Protein AF-A0A964L9N5-F1 (afdb_monomer_lite)

Secondary structure (DSSP, 8-state):
-HHHHHHHHHHHHHHHHHHHHHHHHH-S--HHHHHHHHHHHHHHHHHHHHHHHHHHHHHHHHHHHHHHHHHHHHHHHHHHHHTTPPB------TT-TTHHHHHHHHHHHHHHHHTT---BPPP-HHHHTTSS-----

Radius of gyration: 26.43 Å; chains: 1; bounding box: 49×25×74 Å

Structure (mmCIF, N/CA/C/O backbone):
data_AF-A0A964L9N5-F1
#
_entry.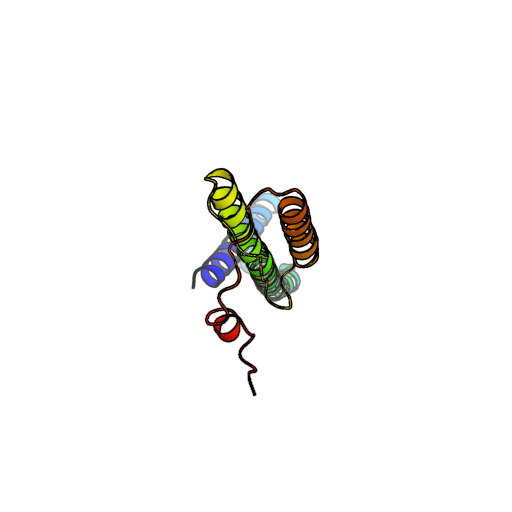id   AF-A0A964L9N5-F1
#
loop_
_atom_site.group_PDB
_atom_site.id
_atom_site.type_symbol
_atom_site.label_atom_id
_atom_site.label_alt_id
_atom_site.label_comp_id
_atom_site.label_asym_id
_atom_site.label_entity_id
_atom_site.label_seq_id
_atom_site.pdbx_PDB_ins_code
_atom_site.Cartn_x
_atom_site.Cartn_y
_atom_site.Cartn_z
_atom_site.occupancy
_atom_site.B_iso_or_equiv
_atom_site.auth_seq_id
_atom_site.auth_comp_id
_atom_site.auth_asym_id
_atom_site.auth_atom_id
_atom_site.pdbx_PDB_model_num
ATOM 1 N N . MET A 1 1 ? 9.672 -11.424 -1.062 1.00 58.41 1 MET A N 1
ATOM 2 C CA . MET A 1 1 ? 10.262 -11.708 -2.392 1.00 58.41 1 MET A CA 1
ATOM 3 C C . MET A 1 1 ? 9.345 -11.332 -3.560 1.00 58.41 1 MET A C 1
ATOM 5 O O . MET A 1 1 ? 9.874 -10.969 -4.597 1.00 58.41 1 MET A O 1
ATOM 9 N N . CYS A 1 2 ? 8.011 -11.305 -3.421 1.00 78.69 2 CYS A N 1
ATOM 10 C CA . CYS A 1 2 ? 7.126 -10.997 -4.559 1.00 78.69 2 CYS A CA 1
ATOM 11 C C . CYS A 1 2 ? 7.210 -9.547 -5.081 1.00 78.69 2 CYS A C 1
ATOM 13 O O . CYS A 1 2 ? 7.155 -9.339 -6.285 1.00 78.69 2 CYS A O 1
ATOM 15 N N . ILE A 1 3 ? 7.387 -8.545 -4.209 1.00 83.06 3 ILE A N 1
ATOM 16 C CA . ILE A 1 3 ? 7.325 -7.118 -4.599 1.00 83.06 3 ILE A CA 1
ATOM 17 C C . ILE A 1 3 ? 8.448 -6.739 -5.570 1.00 83.06 3 ILE A C 1
ATOM 19 O O . ILE A 1 3 ? 8.182 -6.125 -6.594 1.00 83.06 3 ILE A O 1
ATOM 23 N N . ALA A 1 4 ? 9.688 -7.154 -5.295 1.00 84.69 4 ALA A N 1
ATOM 24 C CA . ALA A 1 4 ? 10.813 -6.898 -6.196 1.00 84.69 4 ALA A CA 1
ATOM 25 C C . ALA A 1 4 ? 10.610 -7.559 -7.572 1.00 84.69 4 ALA A C 1
ATOM 27 O O . ALA A 1 4 ? 10.922 -6.951 -8.590 1.00 84.69 4 ALA A O 1
ATOM 28 N N . GLY A 1 5 ? 10.022 -8.762 -7.605 1.00 90.06 5 GLY A N 1
ATOM 29 C CA . GLY A 1 5 ? 9.645 -9.432 -8.851 1.00 90.06 5 GLY A CA 1
ATOM 30 C C . GLY A 1 5 ? 8.588 -8.654 -9.641 1.00 90.06 5 GLY A C 1
ATOM 31 O O . GLY A 1 5 ? 8.756 -8.454 -10.840 1.00 90.06 5 GLY A O 1
ATOM 32 N N . TYR A 1 6 ? 7.547 -8.146 -8.973 1.00 89.12 6 TYR A N 1
ATOM 33 C CA . TYR A 1 6 ? 6.534 -7.297 -9.611 1.00 89.12 6 TYR A CA 1
ATOM 34 C C . TYR A 1 6 ? 7.111 -5.975 -10.125 1.00 89.12 6 TYR A C 1
ATOM 36 O O . TYR A 1 6 ? 6.747 -5.544 -11.215 1.00 89.12 6 TYR A O 1
ATOM 44 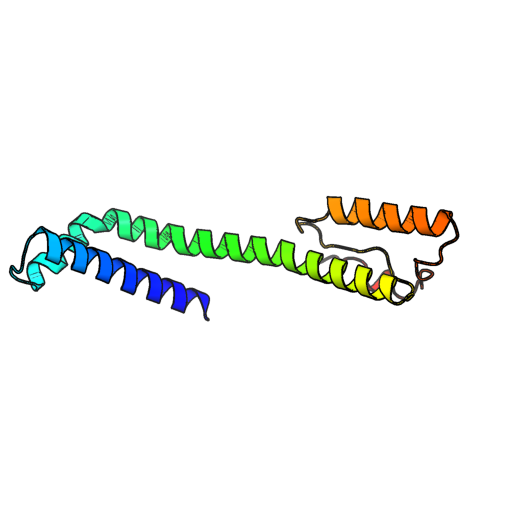N N . LEU A 1 7 ? 8.037 -5.358 -9.385 1.00 90.69 7 LEU A N 1
ATOM 45 C CA . LEU A 1 7 ? 8.729 -4.145 -9.824 1.00 90.69 7 LEU A CA 1
ATOM 46 C C . LEU A 1 7 ? 9.585 -4.417 -11.065 1.00 90.69 7 LEU A C 1
ATOM 48 O O . LEU A 1 7 ? 9.475 -3.692 -12.048 1.00 90.69 7 LEU A O 1
ATOM 52 N N . ALA A 1 8 ? 10.383 -5.487 -11.060 1.00 90.50 8 ALA A N 1
ATOM 53 C CA . ALA A 1 8 ? 11.184 -5.875 -12.218 1.00 90.50 8 ALA A CA 1
ATOM 54 C C . ALA A 1 8 ? 10.305 -6.159 -13.447 1.00 90.50 8 ALA A C 1
ATOM 56 O O . ALA A 1 8 ? 10.581 -5.646 -14.529 1.00 90.50 8 ALA A O 1
ATOM 57 N N . LEU A 1 9 ? 9.209 -6.908 -13.271 1.00 92.81 9 LEU A N 1
ATOM 58 C CA . LEU A 1 9 ? 8.243 -7.172 -14.338 1.00 92.81 9 LEU A CA 1
ATOM 59 C C . LEU A 1 9 ? 7.624 -5.874 -14.873 1.00 92.81 9 LEU A C 1
ATOM 61 O O . LEU A 1 9 ? 7.539 -5.702 -16.086 1.00 92.81 9 LEU A O 1
ATOM 65 N N . PHE A 1 10 ? 7.240 -4.947 -13.990 1.00 92.06 10 PHE A N 1
ATOM 66 C CA . PHE A 1 10 ? 6.723 -3.634 -14.374 1.00 92.06 10 PHE A CA 1
ATOM 67 C C . PHE A 1 10 ? 7.723 -2.866 -15.245 1.00 92.06 10 PHE A C 1
ATOM 69 O O . PHE A 1 10 ? 7.342 -2.394 -16.312 1.00 92.06 10 PHE A O 1
ATOM 76 N N . PHE A 1 11 ? 9.000 -2.792 -14.851 1.00 91.50 11 PHE A N 1
ATOM 77 C CA . PHE A 1 11 ? 10.026 -2.110 -15.650 1.00 91.50 11 PHE A CA 1
ATOM 78 C C . PHE A 1 11 ? 10.254 -2.776 -17.005 1.00 91.50 11 PHE A C 1
ATOM 80 O O . PHE A 1 11 ? 10.361 -2.075 -18.009 1.00 91.50 11 PHE A O 1
ATOM 87 N N . VAL A 1 12 ? 10.284 -4.111 -17.056 1.00 91.81 12 VAL A N 1
ATOM 88 C CA . VAL A 1 12 ? 10.427 -4.856 -18.315 1.00 91.81 12 VAL A CA 1
ATOM 89 C C . VAL A 1 12 ? 9.253 -4.565 -19.247 1.00 91.81 12 VAL A C 1
ATOM 91 O O . VAL A 1 12 ? 9.468 -4.227 -20.410 1.00 91.81 12 VAL A O 1
ATOM 94 N N . VAL A 1 13 ? 8.016 -4.650 -18.753 1.00 93.69 13 VAL A N 1
ATOM 95 C CA . VAL A 1 13 ? 6.812 -4.378 -19.554 1.00 93.69 13 VAL A CA 1
ATOM 96 C C . VAL A 1 13 ? 6.773 -2.919 -20.003 1.00 93.69 13 VAL A C 1
ATOM 98 O O . VAL A 1 13 ? 6.543 -2.655 -21.179 1.00 93.69 13 VAL A O 1
ATOM 101 N N . PHE A 1 14 ? 7.047 -1.978 -19.099 1.00 92.19 14 PHE A N 1
ATOM 102 C CA . PHE A 1 14 ? 7.077 -0.549 -19.402 1.00 92.19 14 PHE A CA 1
ATOM 103 C C . PHE A 1 14 ? 8.102 -0.226 -20.494 1.00 92.19 14 PHE A C 1
ATOM 105 O O . PHE A 1 14 ? 7.786 0.466 -21.458 1.00 92.19 14 PHE A O 1
ATOM 112 N N . PHE A 1 15 ? 9.307 -0.789 -20.388 1.00 90.12 15 PHE A N 1
ATOM 113 C CA . PHE A 1 15 ? 10.355 -0.606 -21.383 1.00 90.12 15 PHE A CA 1
ATOM 114 C C . PHE A 1 15 ? 9.967 -1.194 -22.748 1.00 90.12 15 PHE A C 1
ATOM 116 O O . PHE A 1 15 ? 10.130 -0.534 -23.772 1.00 90.12 15 PHE A O 1
ATOM 123 N N . ASN A 1 16 ? 9.400 -2.406 -22.773 1.00 90.38 16 ASN A N 1
ATOM 124 C CA . ASN A 1 16 ? 8.903 -3.018 -24.010 1.00 90.38 16 ASN A CA 1
ATOM 125 C C . ASN A 1 16 ? 7.787 -2.189 -24.652 1.00 90.38 16 ASN A C 1
ATOM 127 O O . ASN A 1 16 ? 7.743 -2.074 -25.871 1.00 90.38 16 ASN A O 1
ATOM 131 N N . LEU A 1 17 ? 6.912 -1.587 -23.846 1.00 92.38 17 LEU A N 1
ATOM 132 C CA . LEU A 1 17 ? 5.831 -0.738 -24.333 1.00 92.38 17 LEU A CA 1
ATOM 133 C C . LEU A 1 17 ? 6.363 0.570 -24.933 1.00 92.38 17 LEU A C 1
ATOM 135 O O . LEU A 1 17 ? 5.903 0.961 -26.001 1.00 92.38 17 LEU A O 1
ATOM 139 N N . LEU A 1 18 ? 7.369 1.200 -24.313 1.00 89.38 18 LEU A N 1
ATOM 140 C CA . LEU A 1 18 ? 8.063 2.357 -24.896 1.00 89.38 18 LEU A CA 1
ATOM 141 C C . LEU A 1 18 ? 8.746 2.001 -26.220 1.00 89.38 18 LEU A C 1
ATOM 143 O O . LEU A 1 18 ? 8.638 2.745 -27.192 1.00 89.38 18 LEU A O 1
ATOM 147 N N . PHE A 1 19 ? 9.418 0.851 -26.271 1.00 86.44 19 PHE A N 1
ATOM 148 C CA . PHE A 1 19 ? 10.092 0.393 -27.481 1.00 86.44 19 PHE A CA 1
ATOM 149 C C . PHE A 1 19 ? 9.096 0.062 -28.602 1.00 86.44 19 PHE A C 1
ATOM 151 O O . PHE A 1 19 ? 9.277 0.503 -29.734 1.00 86.44 19 PHE A O 1
ATOM 158 N N . ALA A 1 20 ? 8.008 -0.646 -28.289 1.00 87.94 20 ALA A N 1
ATOM 159 C CA . ALA A 1 20 ? 6.934 -0.939 -29.235 1.00 87.94 20 ALA A CA 1
ATOM 160 C C . ALA A 1 20 ? 6.248 0.340 -29.736 1.00 87.94 20 ALA A C 1
ATOM 162 O O . ALA A 1 20 ? 5.957 0.452 -30.926 1.00 87.94 20 ALA A O 1
ATOM 163 N N . TRP A 1 21 ? 6.039 1.320 -28.851 1.00 88.44 21 TRP A N 1
ATOM 164 C CA . TRP A 1 21 ? 5.507 2.630 -29.216 1.00 88.44 21 TRP A CA 1
ATOM 165 C C . TRP A 1 21 ? 6.436 3.359 -30.190 1.00 88.44 21 TRP A C 1
ATOM 167 O O . TRP A 1 21 ? 5.982 3.790 -31.247 1.00 88.44 21 TRP A O 1
ATOM 177 N N . LYS A 1 22 ? 7.740 3.427 -29.888 1.00 85.50 22 LYS A N 1
ATOM 178 C CA . LYS A 1 22 ? 8.734 4.059 -30.768 1.00 85.50 22 LYS A CA 1
ATOM 179 C C . LYS A 1 22 ? 8.812 3.369 -32.135 1.00 85.50 22 LYS A C 1
ATOM 181 O O . LYS A 1 22 ? 8.794 4.040 -33.165 1.00 85.50 22 LYS A O 1
ATOM 186 N N . MET A 1 23 ? 8.833 2.034 -32.147 1.00 83.81 23 MET A N 1
ATOM 187 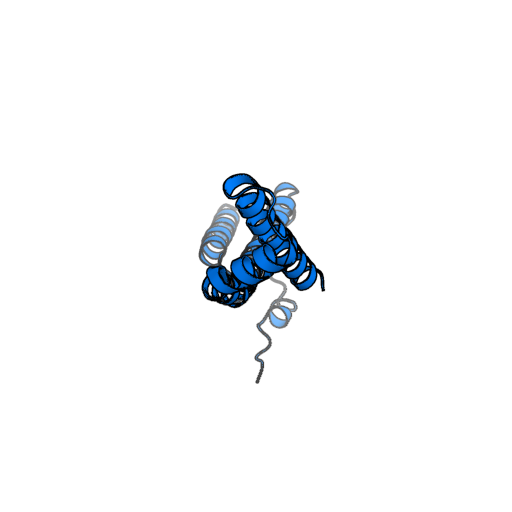C CA . MET A 1 23 ? 8.798 1.217 -33.369 1.00 83.81 23 MET A CA 1
ATOM 188 C C . MET A 1 23 ? 7.568 1.518 -34.231 1.00 83.81 23 MET A C 1
ATOM 190 O O . MET A 1 23 ? 7.676 1.617 -35.452 1.00 83.81 23 MET A O 1
ATOM 194 N N . TRP A 1 24 ? 6.400 1.676 -33.603 1.00 87.75 24 TRP A N 1
ATOM 195 C CA . TRP A 1 24 ? 5.162 2.005 -34.303 1.00 87.75 24 TRP A CA 1
ATOM 196 C C . TRP A 1 24 ? 5.200 3.404 -34.931 1.00 87.75 24 TRP A C 1
ATOM 198 O O . TRP A 1 24 ? 4.689 3.595 -36.032 1.00 87.75 24 TRP A O 1
ATOM 208 N N . THR A 1 25 ? 5.804 4.383 -34.254 1.00 86.00 25 THR A N 1
ATOM 209 C CA . THR A 1 25 ? 5.822 5.777 -34.720 1.00 86.00 25 THR A CA 1
ATOM 210 C C . THR A 1 25 ? 6.900 6.078 -35.757 1.00 86.00 25 THR A C 1
ATOM 212 O O . THR A 1 25 ? 6.653 6.860 -36.669 1.00 86.00 25 THR A O 1
ATOM 215 N N . GLU A 1 26 ? 8.092 5.493 -35.627 1.00 80.94 26 GLU A N 1
ATOM 216 C CA . GLU A 1 26 ? 9.259 5.841 -36.459 1.00 80.94 26 GLU A CA 1
ATOM 217 C C . GLU A 1 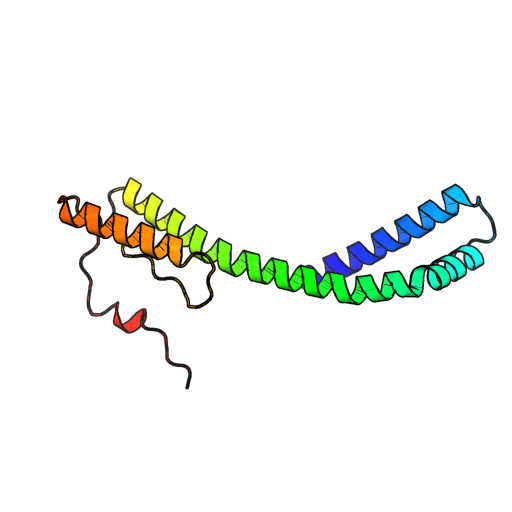26 ? 9.511 4.846 -37.604 1.00 80.94 26 GLU A C 1
ATOM 219 O O . GLU A 1 26 ? 10.296 5.123 -38.510 1.00 80.94 26 GLU A O 1
ATOM 224 N N . GLY A 1 27 ? 8.817 3.704 -37.600 1.00 76.62 27 GLY A N 1
ATOM 225 C CA . GLY A 1 27 ? 8.996 2.641 -38.584 1.00 76.62 27 GLY A CA 1
ATOM 226 C C . GLY A 1 27 ? 10.252 1.787 -38.341 1.00 76.62 27 GLY A C 1
ATOM 227 O O . GLY A 1 27 ? 11.087 2.101 -37.486 1.00 76.62 27 GLY A O 1
ATOM 228 N N . PRO A 1 28 ? 10.392 0.663 -39.070 1.00 73.31 28 PRO A N 1
ATOM 229 C CA . PRO A 1 28 ? 11.476 -0.292 -38.862 1.00 73.31 28 PRO A CA 1
ATOM 230 C C . PRO A 1 28 ? 12.784 0.232 -39.471 1.00 73.31 28 PRO A C 1
ATOM 232 O O . PRO A 1 28 ? 13.075 0.001 -40.645 1.00 73.31 28 PRO A O 1
ATOM 235 N N . THR A 1 29 ? 13.578 0.946 -38.673 1.00 75.88 29 THR A N 1
ATOM 236 C CA . THR A 1 29 ? 14.996 1.207 -38.977 1.00 75.88 29 THR A CA 1
ATOM 237 C C . THR A 1 29 ? 15.885 0.213 -38.217 1.00 75.88 29 THR A C 1
ATOM 239 O O . THR A 1 29 ? 15.405 -0.828 -37.772 1.00 75.88 29 THR A O 1
ATOM 242 N N . ASP A 1 30 ? 17.193 0.475 -38.124 1.00 84.25 30 ASP A N 1
ATOM 243 C CA . ASP A 1 30 ? 18.152 -0.392 -37.431 1.00 84.25 30 ASP A CA 1
ATOM 244 C C . ASP A 1 30 ? 17.749 -0.593 -35.948 1.00 84.25 30 ASP A C 1
ATOM 246 O O . ASP A 1 30 ? 17.843 0.356 -35.154 1.00 84.25 30 ASP A O 1
ATOM 250 N N . PRO A 1 31 ? 17.321 -1.810 -35.540 1.00 79.62 31 PRO A N 1
ATOM 251 C CA . PRO A 1 31 ? 16.750 -2.050 -34.214 1.00 79.62 31 PRO A CA 1
ATOM 252 C C . PRO A 1 31 ? 17.718 -1.735 -33.070 1.00 79.62 31 PRO A C 1
ATOM 254 O O . PRO A 1 31 ? 17.300 -1.287 -32.001 1.00 79.62 31 PRO A O 1
ATOM 257 N N . ALA A 1 32 ? 19.021 -1.944 -33.287 1.00 83.44 32 ALA A N 1
ATOM 258 C CA . ALA A 1 32 ? 20.038 -1.708 -32.267 1.00 83.44 32 ALA A CA 1
ATOM 259 C C . ALA A 1 32 ? 20.197 -0.211 -31.961 1.00 83.44 32 ALA A C 1
ATOM 261 O O . ALA A 1 32 ? 20.324 0.180 -30.797 1.00 83.44 32 ALA A O 1
ATOM 262 N N . ARG A 1 33 ? 20.143 0.640 -32.994 1.00 83.75 33 ARG A N 1
ATOM 263 C CA . ARG A 1 33 ? 20.220 2.097 -32.827 1.00 83.75 33 ARG A CA 1
ATOM 264 C C . ARG A 1 33 ? 18.967 2.654 -32.175 1.00 83.75 33 ARG A C 1
ATOM 266 O O . ARG A 1 33 ? 19.079 3.416 -31.218 1.00 83.75 33 ARG A O 1
ATOM 273 N N . GLN A 1 34 ? 17.792 2.214 -32.623 1.00 84.12 34 GLN A N 1
ATOM 274 C CA . GLN A 1 34 ? 16.525 2.643 -32.032 1.00 84.12 34 GLN A CA 1
ATOM 275 C C . GLN A 1 34 ? 16.444 2.293 -30.546 1.00 84.12 34 GLN A C 1
ATOM 277 O O . GLN A 1 34 ? 16.001 3.120 -29.745 1.00 84.12 34 GLN A O 1
ATOM 282 N N . PHE A 1 35 ? 16.920 1.107 -30.154 1.00 83.69 35 PHE A N 1
ATOM 283 C CA . PHE A 1 35 ? 16.995 0.716 -28.749 1.00 83.69 35 PHE A CA 1
ATOM 284 C C . PHE A 1 35 ? 17.884 1.671 -27.945 1.00 83.69 35 PHE A C 1
ATOM 286 O O . PHE A 1 35 ? 17.450 2.203 -26.922 1.00 83.69 35 PHE A O 1
ATOM 293 N N . LEU A 1 36 ? 19.106 1.930 -28.423 1.00 86.31 36 LEU A N 1
ATOM 294 C CA . LEU A 1 36 ? 20.066 2.775 -27.715 1.00 86.31 36 LEU A CA 1
ATOM 295 C C . LEU A 1 36 ? 19.553 4.213 -27.559 1.00 86.31 36 LEU A C 1
ATOM 297 O O . LEU A 1 36 ? 19.642 4.789 -26.475 1.00 86.31 36 LEU A O 1
ATOM 301 N N . GLU A 1 37 ? 18.946 4.762 -28.610 1.00 85.56 37 GLU A N 1
ATOM 302 C CA . GLU A 1 37 ? 18.312 6.077 -28.562 1.00 85.56 37 GLU A CA 1
ATOM 303 C C . GLU A 1 37 ? 17.127 6.110 -27.596 1.00 85.56 37 GLU A C 1
ATOM 305 O O . GLU A 1 37 ? 17.001 7.053 -26.825 1.00 85.56 37 GLU A O 1
ATOM 310 N N . THR A 1 38 ? 16.276 5.078 -27.580 1.00 85.94 38 THR A N 1
ATOM 311 C CA . THR A 1 38 ? 15.136 4.997 -26.643 1.00 85.94 38 THR A CA 1
ATOM 312 C C . THR A 1 38 ? 15.617 5.067 -25.198 1.00 85.94 38 THR A C 1
ATOM 314 O O . THR A 1 38 ? 15.064 5.812 -24.387 1.00 85.94 38 THR A O 1
ATOM 317 N N . VAL A 1 39 ? 16.679 4.319 -24.879 1.00 87.06 39 VAL A N 1
ATOM 318 C CA . VAL A 1 39 ? 17.291 4.333 -23.547 1.00 87.06 39 VAL A CA 1
ATOM 319 C C . VAL A 1 39 ? 17.831 5.721 -23.221 1.00 87.06 39 VAL A C 1
ATOM 321 O O . VAL A 1 39 ? 17.554 6.224 -22.140 1.00 87.06 39 VAL A O 1
ATOM 324 N N . GLN A 1 40 ? 18.574 6.354 -24.132 1.00 88.88 40 GLN A N 1
ATOM 325 C CA . GLN A 1 40 ? 19.178 7.667 -23.890 1.00 88.88 40 GLN A CA 1
ATOM 326 C C . GLN A 1 40 ? 18.128 8.773 -23.731 1.00 88.88 40 GLN A C 1
ATOM 328 O O . GLN A 1 40 ? 18.208 9.560 -22.789 1.00 88.88 40 GLN A O 1
ATOM 333 N N . THR A 1 41 ? 17.117 8.805 -24.601 1.00 89.38 41 THR A N 1
ATOM 334 C CA . THR A 1 41 ? 16.040 9.802 -24.566 1.00 89.38 41 THR A CA 1
ATOM 335 C C . THR A 1 41 ? 15.192 9.678 -23.301 1.00 89.38 41 THR A C 1
ATOM 337 O O . THR A 1 41 ? 14.812 10.689 -22.711 1.00 89.38 41 THR A O 1
ATOM 340 N N . HIS A 1 42 ? 14.913 8.453 -22.845 1.00 90.44 42 HIS A N 1
ATOM 341 C CA . HIS A 1 42 ? 14.062 8.215 -21.675 1.00 90.44 42 HIS A CA 1
ATOM 342 C C . HIS A 1 42 ? 14.832 7.939 -20.381 1.00 90.44 42 HIS A C 1
ATOM 344 O O . HIS A 1 42 ? 14.203 7.723 -19.344 1.00 90.44 42 HIS A O 1
ATOM 350 N N . LEU A 1 43 ? 16.167 8.002 -20.397 1.00 90.88 43 LEU A N 1
ATOM 351 C CA . LEU A 1 43 ? 17.020 7.744 -19.235 1.00 90.88 43 LEU A CA 1
ATOM 352 C C . LEU A 1 43 ? 16.580 8.525 -17.981 1.00 90.88 43 LEU A C 1
ATOM 354 O O . LEU A 1 43 ? 16.431 7.896 -16.931 1.00 90.88 43 LEU A O 1
ATOM 358 N N . PRO A 1 44 ? 16.298 9.847 -18.049 1.00 91.50 44 PRO A N 1
ATOM 359 C CA . PRO A 1 44 ? 15.899 10.603 -16.862 1.00 91.50 44 PRO A CA 1
ATOM 360 C C . PRO A 1 44 ? 14.576 10.099 -16.273 1.00 91.50 44 PRO A C 1
ATOM 362 O O . PRO A 1 44 ? 14.441 9.959 -15.060 1.00 91.50 44 PRO A O 1
ATOM 365 N N . VAL A 1 45 ? 13.608 9.767 -17.134 1.00 91.06 45 VAL A N 1
ATOM 366 C CA . VAL A 1 45 ? 12.291 9.257 -16.725 1.00 91.06 45 VAL A CA 1
ATOM 367 C C . VAL A 1 45 ? 12.415 7.861 -16.118 1.00 91.06 45 VAL A C 1
ATOM 369 O O . VAL A 1 45 ? 11.801 7.586 -15.088 1.00 91.06 45 VAL A O 1
ATOM 372 N N . LEU A 1 46 ? 13.236 6.994 -16.714 1.00 90.62 46 LEU A N 1
ATOM 373 C CA . LEU A 1 46 ? 13.491 5.647 -16.205 1.00 90.62 46 LEU A CA 1
ATOM 374 C C . LEU A 1 46 ? 14.151 5.683 -14.824 1.00 90.62 46 LEU A C 1
ATOM 376 O O . LEU A 1 46 ? 13.735 4.932 -13.946 1.00 90.62 46 LEU A O 1
ATOM 380 N N . ILE A 1 47 ? 15.116 6.582 -14.602 1.00 92.69 47 ILE A N 1
ATOM 381 C CA . ILE A 1 47 ? 15.742 6.781 -13.285 1.00 92.69 47 ILE A CA 1
ATOM 382 C C . ILE A 1 47 ? 14.707 7.273 -12.266 1.00 92.69 47 ILE A C 1
ATOM 384 O O . ILE A 1 47 ? 14.613 6.718 -11.171 1.00 92.69 47 ILE A O 1
ATOM 388 N N . CYS A 1 48 ? 13.892 8.268 -12.627 1.00 94.19 48 CYS A N 1
ATOM 389 C CA . CYS A 1 48 ? 12.823 8.757 -11.757 1.00 94.19 48 CYS A CA 1
ATOM 390 C C . CYS A 1 48 ? 11.841 7.642 -11.376 1.00 94.19 48 CYS A C 1
ATOM 392 O O . CYS A 1 48 ? 11.518 7.492 -10.200 1.00 94.19 48 CYS A O 1
ATOM 394 N N . LEU A 1 49 ? 11.397 6.826 -12.336 1.00 92.62 49 LEU A N 1
ATOM 395 C CA . LEU A 1 49 ? 10.507 5.694 -12.073 1.00 92.62 49 LEU A CA 1
ATOM 396 C C . LEU A 1 49 ? 11.179 4.628 -11.203 1.00 92.62 49 LEU A C 1
ATOM 398 O O . LEU A 1 49 ? 10.549 4.123 -10.275 1.00 92.62 49 LEU A O 1
ATOM 402 N N . LEU A 1 50 ? 12.453 4.318 -11.460 1.00 90.56 50 LEU A N 1
ATOM 403 C CA . LEU A 1 50 ? 13.228 3.348 -10.684 1.00 90.56 50 LEU A CA 1
ATOM 404 C C . LEU A 1 50 ? 13.295 3.713 -9.201 1.00 90.56 50 LEU A C 1
ATOM 406 O O . LEU A 1 50 ? 13.275 2.819 -8.361 1.00 90.56 50 LEU A O 1
ATOM 410 N N . LEU A 1 51 ? 13.334 5.004 -8.873 1.00 93.31 51 LEU A N 1
ATOM 411 C CA . LEU A 1 51 ? 13.329 5.476 -7.490 1.00 93.31 51 LEU A CA 1
ATOM 412 C C . LEU A 1 51 ? 11.912 5.625 -6.928 1.00 93.31 51 LEU A C 1
ATOM 414 O O . LEU A 1 51 ? 11.642 5.190 -5.811 1.00 93.31 51 LEU A O 1
ATOM 418 N N . LEU A 1 52 ? 10.994 6.215 -7.694 1.00 94.06 52 LEU A N 1
ATOM 419 C CA . LEU A 1 52 ? 9.662 6.570 -7.211 1.00 94.06 52 LEU A CA 1
ATOM 420 C C . LEU A 1 52 ? 8.768 5.345 -7.001 1.00 94.06 52 LEU A C 1
ATOM 422 O O . LEU A 1 52 ? 8.077 5.256 -5.987 1.00 94.06 52 LEU A O 1
ATOM 426 N N . VAL A 1 53 ? 8.770 4.396 -7.942 1.00 93.00 53 VAL A N 1
ATOM 427 C CA . VAL A 1 53 ? 7.841 3.256 -7.915 1.00 93.00 53 VAL A CA 1
ATOM 428 C C . VAL A 1 53 ? 8.081 2.354 -6.695 1.00 93.00 53 VAL A C 1
ATOM 430 O O . VAL A 1 53 ? 7.104 2.029 -6.019 1.00 93.00 53 VAL A O 1
ATOM 433 N N . PRO A 1 54 ? 9.324 1.975 -6.330 1.00 90.75 54 PRO A N 1
ATOM 434 C CA . PRO A 1 54 ? 9.556 1.177 -5.127 1.00 90.75 54 PRO A CA 1
ATOM 435 C C . PRO A 1 54 ? 9.154 1.896 -3.837 1.00 90.75 54 PRO A C 1
ATOM 437 O O . PRO A 1 54 ? 8.589 1.260 -2.949 1.00 90.75 54 PRO A O 1
ATOM 440 N N . ILE A 1 55 ? 9.406 3.207 -3.740 1.00 93.50 55 ILE A N 1
ATOM 441 C CA . ILE A 1 55 ? 9.030 4.020 -2.574 1.00 93.50 55 ILE A CA 1
ATOM 442 C C . ILE A 1 55 ? 7.505 4.058 -2.437 1.00 93.50 55 ILE A C 1
ATOM 444 O O . ILE A 1 55 ? 6.967 3.716 -1.387 1.00 93.50 55 ILE A O 1
ATOM 448 N N . MET A 1 56 ? 6.798 4.368 -3.525 1.00 93.56 56 MET A N 1
ATOM 449 C CA . MET A 1 56 ? 5.334 4.392 -3.545 1.00 93.56 56 MET A CA 1
ATOM 450 C C . MET A 1 56 ? 4.725 3.023 -3.232 1.00 93.56 56 MET A C 1
ATOM 452 O O . MET A 1 56 ? 3.760 2.929 -2.470 1.00 93.56 56 MET A O 1
ATOM 456 N N . ALA A 1 57 ? 5.292 1.945 -3.781 1.00 91.38 57 ALA A N 1
ATOM 457 C CA . ALA A 1 57 ? 4.854 0.586 -3.480 1.00 91.38 57 ALA A CA 1
ATOM 458 C C . ALA A 1 57 ? 5.038 0.262 -1.991 1.00 91.38 57 ALA A C 1
ATOM 460 O O . ALA A 1 57 ? 4.135 -0.289 -1.361 1.00 91.38 57 ALA A O 1
ATOM 461 N N . TRP A 1 58 ? 6.182 0.635 -1.414 1.00 91.62 58 TRP A N 1
ATOM 462 C CA . TRP A 1 58 ? 6.464 0.441 0.003 1.00 91.62 58 TRP A CA 1
ATOM 463 C C . TRP A 1 58 ? 5.468 1.184 0.898 1.00 91.62 58 TRP A C 1
ATOM 465 O O . TRP A 1 58 ? 4.876 0.579 1.798 1.00 91.62 58 TRP A O 1
ATOM 475 N N . ASP A 1 59 ? 5.232 2.465 0.623 1.00 91.88 59 ASP A N 1
ATOM 476 C CA . ASP A 1 59 ? 4.306 3.285 1.402 1.00 91.88 59 ASP A CA 1
ATOM 477 C C . ASP A 1 59 ? 2.868 2.777 1.293 1.00 91.88 59 ASP A C 1
ATOM 479 O O . ASP A 1 59 ? 2.184 2.638 2.308 1.00 91.88 59 ASP A O 1
ATOM 483 N N . THR A 1 60 ? 2.435 2.382 0.094 1.00 91.56 60 THR A N 1
ATOM 484 C CA . THR A 1 60 ? 1.100 1.805 -0.138 1.00 91.56 60 THR A CA 1
ATOM 485 C C . THR A 1 60 ? 0.895 0.512 0.648 1.00 91.56 60 THR A C 1
ATOM 487 O O . THR A 1 60 ? -0.150 0.301 1.273 1.00 91.56 60 THR A O 1
ATOM 490 N N . ILE A 1 61 ? 1.899 -0.367 0.659 1.00 90.56 61 ILE A N 1
ATOM 491 C CA . ILE A 1 61 ? 1.845 -1.634 1.397 1.00 90.56 61 ILE A CA 1
ATOM 492 C C . ILE A 1 61 ? 1.784 -1.364 2.898 1.00 90.56 61 ILE A C 1
ATOM 494 O O . ILE A 1 61 ? 0.951 -1.939 3.604 1.00 90.56 61 ILE A O 1
ATOM 498 N N . ARG A 1 62 ? 2.626 -0.455 3.395 1.00 88.44 62 ARG A N 1
ATOM 499 C CA . ARG A 1 62 ? 2.643 -0.069 4.806 1.00 88.44 62 ARG A CA 1
ATOM 500 C C . ARG A 1 62 ? 1.312 0.542 5.240 1.00 88.44 62 ARG A C 1
ATOM 502 O O . ARG A 1 62 ? 0.806 0.190 6.306 1.00 88.44 62 ARG A O 1
ATOM 509 N N . PHE A 1 63 ? 0.747 1.415 4.413 1.00 89.19 63 PHE A N 1
ATOM 510 C CA . PHE A 1 63 ? -0.565 2.017 4.618 1.00 89.19 63 PHE A CA 1
ATOM 511 C C . PHE A 1 63 ? -1.654 0.944 4.713 1.00 89.19 63 PHE A C 1
ATOM 513 O O . PHE A 1 63 ? -2.378 0.868 5.706 1.00 89.19 63 PHE A O 1
ATOM 520 N N . THR A 1 64 ? -1.688 0.032 3.741 1.00 90.56 64 THR A N 1
ATOM 521 C CA . THR A 1 64 ? -2.667 -1.060 3.685 1.00 90.56 64 THR A CA 1
ATOM 522 C C . THR A 1 64 ? -2.573 -1.968 4.910 1.00 90.56 64 THR A C 1
ATOM 524 O O . THR A 1 64 ? -3.590 -2.285 5.523 1.00 90.56 64 THR A O 1
ATOM 527 N N . HIS A 1 65 ? -1.366 -2.351 5.337 1.00 87.75 65 HIS A N 1
ATOM 528 C CA . HIS A 1 65 ? -1.197 -3.199 6.521 1.00 87.75 65 HIS A CA 1
ATOM 529 C C . HIS A 1 65 ? -1.720 -2.549 7.809 1.00 87.75 65 HIS A C 1
ATOM 531 O O . HIS A 1 65 ? -2.318 -3.241 8.635 1.00 87.75 65 HIS A O 1
ATOM 537 N N . ARG A 1 66 ? -1.544 -1.232 7.960 1.00 87.25 66 ARG A N 1
ATOM 538 C CA . ARG A 1 66 ? -2.044 -0.453 9.107 1.00 87.25 66 ARG A CA 1
ATOM 539 C C . ARG A 1 66 ? -3.556 -0.208 9.078 1.00 87.25 66 ARG A C 1
ATOM 541 O O . ARG A 1 66 ? -4.116 0.208 10.087 1.00 87.25 66 ARG A O 1
ATOM 548 N N . LEU A 1 67 ? -4.219 -0.467 7.950 1.00 90.06 67 LEU A N 1
ATOM 549 C CA . LEU A 1 67 ? -5.678 -0.402 7.812 1.00 90.06 67 LEU A CA 1
ATOM 550 C C . LEU A 1 67 ? -6.341 -1.774 7.946 1.00 90.06 67 LEU A C 1
ATOM 552 O O . LEU A 1 67 ? -7.297 -1.944 8.704 1.00 90.06 67 LEU A O 1
ATOM 556 N N . VAL A 1 68 ? -5.827 -2.770 7.221 1.00 91.62 68 VAL A N 1
ATOM 557 C CA . VAL A 1 68 ? -6.437 -4.103 7.129 1.00 91.62 68 VAL A CA 1
ATOM 558 C C . VAL A 1 68 ? -6.392 -4.827 8.473 1.00 91.62 68 VAL A C 1
ATOM 560 O O . VAL A 1 68 ? -7.364 -5.483 8.843 1.00 91.62 68 VAL A O 1
ATOM 563 N N . GLY A 1 69 ? -5.299 -4.689 9.232 1.00 88.50 69 GLY A N 1
ATOM 564 C CA . GLY A 1 69 ? -5.172 -5.300 10.558 1.00 88.50 69 GLY A CA 1
ATOM 565 C C . GLY A 1 69 ? -6.318 -4.902 11.497 1.00 88.50 69 GLY A C 1
ATOM 566 O O . GLY A 1 69 ? -7.045 -5.783 11.970 1.00 88.50 69 GLY A O 1
ATOM 567 N N . PRO A 1 70 ? -6.529 -3.595 11.731 1.00 90.19 70 PRO A N 1
ATOM 568 C CA . PRO A 1 70 ? -7.681 -3.103 12.476 1.00 90.19 70 PRO A CA 1
ATOM 569 C C . PRO A 1 70 ? -9.031 -3.532 11.886 1.00 90.19 70 PRO A C 1
ATOM 571 O O . PRO A 1 70 ? -9.854 -4.065 12.626 1.00 90.19 70 PRO A O 1
ATOM 574 N N . LEU A 1 71 ? -9.250 -3.396 10.571 1.00 93.00 71 LEU A N 1
ATOM 575 C CA . LEU A 1 71 ? -10.511 -3.779 9.907 1.00 93.00 71 LEU A CA 1
ATOM 576 C C . LEU A 1 71 ? -10.915 -5.231 10.181 1.00 93.00 71 LEU A C 1
ATOM 578 O O . LEU A 1 71 ? -12.075 -5.522 10.476 1.00 93.00 71 LEU A O 1
AT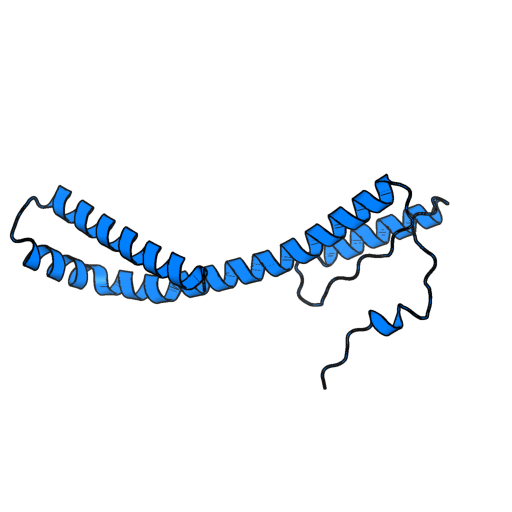OM 582 N N . VAL A 1 72 ? -9.955 -6.156 10.122 1.00 91.94 72 VAL A N 1
ATOM 583 C CA . VAL A 1 72 ? -10.211 -7.571 10.415 1.00 91.94 72 VAL A CA 1
ATOM 584 C C . VAL A 1 72 ? -10.601 -7.769 11.883 1.00 91.94 72 VAL A C 1
ATOM 586 O O . VAL A 1 72 ? -11.455 -8.611 12.166 1.00 91.94 72 VAL A O 1
ATOM 589 N N . ARG A 1 73 ? -10.028 -6.997 12.818 1.00 89.62 73 ARG A N 1
ATOM 590 C CA . ARG A 1 73 ? -10.425 -7.033 14.237 1.00 89.62 73 ARG A CA 1
ATOM 591 C C . ARG A 1 73 ? -11.863 -6.552 14.418 1.00 89.62 73 ARG A C 1
ATOM 593 O O . ARG A 1 73 ? -12.637 -7.280 15.028 1.00 89.62 73 ARG A O 1
ATOM 600 N N . PHE A 1 74 ? -12.242 -5.418 13.821 1.00 92.81 74 PHE A N 1
ATOM 601 C CA . PHE A 1 74 ? -13.632 -4.938 13.843 1.00 92.81 74 PHE A CA 1
ATOM 602 C C . PHE A 1 74 ? -14.601 -5.983 13.298 1.00 92.81 74 PHE A C 1
ATOM 604 O O . PHE A 1 74 ? -15.575 -6.321 13.966 1.00 92.81 74 PHE A O 1
ATOM 611 N N . ARG A 1 75 ? -14.302 -6.565 12.128 1.00 93.75 75 ARG A N 1
ATOM 612 C CA . ARG A 1 75 ? -15.150 -7.597 11.519 1.00 93.75 75 ARG A CA 1
ATOM 613 C C . ARG A 1 75 ? -15.360 -8.789 12.452 1.00 93.75 75 ARG A C 1
ATOM 615 O O . ARG A 1 75 ? -16.489 -9.247 12.590 1.00 93.75 75 ARG A O 1
ATOM 622 N N . LYS A 1 76 ? -14.297 -9.287 13.089 1.00 91.69 76 LYS A N 1
ATOM 623 C CA . LYS A 1 76 ? -14.397 -10.407 14.037 1.00 91.69 76 LYS A CA 1
ATOM 624 C C . LYS A 1 76 ? -15.235 -10.043 15.260 1.00 91.69 76 LYS A C 1
ATOM 626 O O . LYS A 1 76 ? -16.079 -10.837 15.657 1.00 91.69 76 LYS A O 1
ATOM 631 N N . THR A 1 77 ? -15.050 -8.846 15.815 1.00 90.94 77 THR A N 1
ATOM 632 C CA . THR A 1 77 ? -15.846 -8.368 16.953 1.00 90.94 77 THR A CA 1
ATOM 633 C C . THR A 1 77 ? -17.324 -8.247 16.591 1.00 90.94 77 THR A C 1
ATOM 635 O O . THR A 1 77 ? -18.171 -8.754 17.315 1.00 90.94 7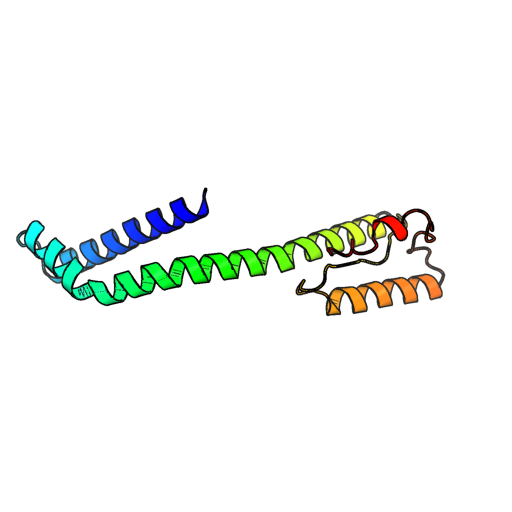7 THR A O 1
ATOM 638 N N . MET A 1 78 ? -17.648 -7.662 15.436 1.00 91.69 78 MET A N 1
ATOM 639 C CA . MET A 1 78 ? -19.032 -7.569 14.957 1.00 91.69 78 MET A CA 1
ATOM 640 C C . MET A 1 78 ? -19.661 -8.949 14.723 1.00 91.69 78 MET A C 1
ATOM 642 O O . MET A 1 78 ? -20.829 -9.149 15.037 1.00 91.69 78 MET A O 1
ATOM 646 N N . GLN A 1 79 ? -18.898 -9.910 14.193 1.00 93.31 79 GLN A N 1
ATOM 647 C CA . GLN A 1 79 ? -19.372 -11.284 14.003 1.00 93.31 79 GLN A CA 1
ATOM 648 C C . GLN A 1 79 ? -19.654 -11.989 15.335 1.00 93.31 79 GLN A C 1
ATOM 650 O O . GLN A 1 79 ? -20.702 -12.613 15.465 1.00 93.31 79 GLN A O 1
ATOM 655 N N . ALA A 1 80 ? -18.768 -11.850 16.323 1.00 89.38 80 ALA A N 1
ATOM 656 C CA . ALA A 1 80 ? -18.976 -12.402 17.661 1.00 89.38 80 ALA A CA 1
ATOM 657 C C . ALA A 1 80 ? -20.208 -11.778 18.345 1.00 89.38 80 ALA A C 1
ATOM 659 O O . ALA A 1 80 ? -21.053 -12.497 18.871 1.00 89.38 80 ALA A O 1
ATOM 660 N N . MET A 1 81 ? -20.391 -10.456 18.229 1.00 89.00 81 MET A N 1
ATOM 661 C CA . MET A 1 81 ? -21.608 -9.783 18.705 1.00 89.00 81 MET A CA 1
ATOM 662 C C . MET A 1 81 ? -22.875 -10.315 18.030 1.00 89.00 81 MET A C 1
ATOM 664 O O . MET A 1 81 ? -23.875 -10.550 18.701 1.00 89.00 81 MET A O 1
ATOM 668 N N . ALA A 1 82 ? -22.842 -10.519 16.709 1.00 88.62 82 ALA A N 1
ATOM 669 C CA . ALA A 1 82 ? -23.979 -11.058 15.963 1.00 88.62 82 ALA A CA 1
ATOM 670 C C . ALA A 1 82 ? -24.331 -12.498 16.378 1.00 88.62 82 ALA A C 1
ATOM 672 O O . ALA A 1 82 ? -25.474 -12.919 16.225 1.00 88.62 82 ALA A O 1
ATOM 673 N N . GLN A 1 83 ? -23.365 -13.240 16.922 1.00 90.25 83 GLN A N 1
ATOM 674 C CA . GLN A 1 83 ? -23.557 -14.579 17.483 1.00 90.25 83 GLN A CA 1
ATOM 675 C C . GLN A 1 83 ? -24.012 -14.554 18.953 1.00 90.25 83 GLN A C 1
ATOM 677 O O . GLN A 1 83 ? -24.232 -15.610 19.538 1.00 90.25 83 GLN A O 1
ATOM 682 N N . GLY A 1 84 ? -24.175 -13.368 19.552 1.00 85.38 84 GLY A N 1
ATOM 683 C CA . GLY A 1 84 ? -24.516 -13.212 20.966 1.00 85.38 84 GLY A CA 1
ATOM 684 C C . GLY A 1 84 ? -23.352 -13.518 21.910 1.00 85.38 84 GLY A C 1
ATOM 685 O O . GLY A 1 84 ? -23.564 -13.676 23.112 1.00 85.38 84 GLY A O 1
ATOM 686 N N . GLU A 1 85 ? -22.125 -13.616 21.391 1.00 85.62 85 GLU A N 1
ATOM 687 C CA . GLU A 1 85 ? -20.946 -13.828 22.219 1.00 85.62 85 GLU A CA 1
ATOM 688 C C . GLU A 1 85 ? -20.511 -12.515 22.887 1.00 85.62 85 GLU A C 1
ATOM 690 O O . GLU A 1 85 ? -20.498 -11.458 22.245 1.00 85.62 85 GLU A O 1
ATOM 695 N N . PRO A 1 86 ? -20.091 -12.557 24.163 1.00 84.44 86 PRO A N 1
ATOM 696 C CA . PRO A 1 86 ? -19.569 -11.381 24.833 1.00 84.44 86 PRO A CA 1
ATOM 697 C C . PRO A 1 86 ? -18.200 -11.015 24.249 1.00 84.44 86 PRO A C 1
ATOM 699 O O . PRO A 1 86 ? -17.251 -11.808 24.268 1.00 84.44 86 PRO A O 1
ATOM 702 N N . VAL A 1 87 ? -18.081 -9.785 23.766 1.00 86.88 87 VAL A N 1
ATOM 703 C CA . VAL A 1 87 ? -16.881 -9.250 23.124 1.00 86.88 87 VAL A CA 1
ATOM 704 C C . VAL A 1 87 ? -16.093 -8.337 24.052 1.00 86.88 87 VAL A C 1
ATOM 706 O O . VAL A 1 87 ? -16.536 -7.969 25.135 1.00 86.88 87 VAL A O 1
ATOM 709 N N . ARG A 1 88 ? -14.875 -7.979 23.652 1.00 83.81 88 ARG A N 1
ATOM 710 C CA . ARG A 1 88 ? -14.035 -7.027 24.385 1.00 83.81 88 ARG A CA 1
ATOM 711 C C . ARG A 1 88 ? -13.904 -5.721 23.612 1.00 83.81 88 ARG A C 1
ATOM 713 O O . ARG A 1 88 ? -13.945 -5.768 22.379 1.00 83.81 88 ARG A O 1
ATOM 720 N N . PRO A 1 89 ? -13.663 -4.594 24.306 1.00 85.88 89 PRO A N 1
ATOM 721 C CA . PRO A 1 89 ? -13.279 -3.353 23.653 1.00 85.88 89 PRO A CA 1
ATOM 722 C C . PRO A 1 89 ? -12.076 -3.576 22.734 1.00 85.88 89 PRO A C 1
ATOM 724 O O . PRO A 1 89 ? -11.102 -4.250 23.091 1.00 85.88 89 PRO A O 1
ATOM 727 N N . ILE A 1 90 ? -12.148 -3.026 21.529 1.00 88.56 90 ILE A N 1
ATOM 728 C CA . ILE A 1 90 ? -11.100 -3.158 20.526 1.00 88.56 90 ILE A CA 1
ATOM 729 C C . ILE A 1 90 ? -9.909 -2.308 20.966 1.00 88.56 90 ILE A C 1
ATOM 731 O O . ILE A 1 90 ? -10.031 -1.107 21.194 1.00 88.56 90 ILE A O 1
ATOM 735 N N . LYS A 1 91 ? -8.730 -2.929 21.048 1.00 87.25 91 LYS A N 1
ATOM 736 C CA . LYS A 1 91 ? -7.447 -2.242 21.234 1.00 87.25 91 LYS A CA 1
ATOM 737 C C . LYS A 1 91 ? -6.663 -2.296 19.923 1.00 87.25 91 LYS A C 1
ATOM 739 O O . LYS A 1 91 ? -6.428 -3.378 19.374 1.00 87.25 91 LYS A O 1
ATOM 744 N N . LEU A 1 92 ? -6.284 -1.127 19.417 1.00 87.00 92 LEU A N 1
ATOM 745 C CA . LEU A 1 92 ? -5.418 -0.958 18.244 1.00 87.00 92 LEU A CA 1
ATOM 746 C C . LEU A 1 92 ? -4.054 -0.426 18.678 1.00 87.00 92 LEU A C 1
ATOM 748 O O . LEU A 1 92 ? -3.938 0.130 19.771 1.00 87.00 92 LEU A O 1
ATOM 752 N N . ARG A 1 93 ? -3.031 -0.625 17.843 1.00 81.81 93 ARG A N 1
ATOM 753 C CA . ARG A 1 93 ? -1.670 -0.172 18.140 1.00 81.81 93 ARG A CA 1
ATOM 754 C C . ARG A 1 93 ? -1.528 1.318 17.818 1.00 81.81 93 ARG A C 1
ATOM 756 O O . ARG A 1 93 ? -2.147 1.813 16.879 1.00 81.81 93 ARG A O 1
ATOM 763 N N . ASP A 1 94 ? -0.655 2.005 18.551 1.00 68.50 94 ASP A N 1
ATOM 764 C CA . ASP A 1 94 ? -0.272 3.383 18.236 1.00 68.50 94 ASP A CA 1
ATOM 765 C C . ASP A 1 94 ? 0.301 3.468 16.810 1.00 68.50 94 ASP A C 1
ATOM 767 O O . ASP A 1 94 ? 1.267 2.777 16.459 1.00 68.50 94 ASP A O 1
ATOM 771 N N . GLY A 1 95 ? -0.322 4.303 15.975 1.00 76.19 95 GLY A N 1
ATOM 772 C CA . GLY A 1 95 ? 0.030 4.485 14.564 1.00 76.19 95 GLY A CA 1
ATOM 773 C C . GLY A 1 95 ? -0.792 3.667 13.559 1.00 76.19 95 GLY A C 1
ATOM 774 O O . GLY A 1 95 ? -0.476 3.723 12.366 1.00 76.19 95 GLY A O 1
ATOM 775 N N . ASP A 1 96 ? -1.814 2.930 14.005 1.00 85.56 96 ASP A N 1
ATOM 776 C CA . ASP A 1 96 ? -2.878 2.420 13.131 1.00 85.56 96 ASP A CA 1
ATOM 777 C C . ASP A 1 96 ? -3.815 3.569 12.712 1.00 85.56 96 ASP A C 1
ATOM 779 O O . ASP A 1 96 ? -4.003 4.534 13.446 1.00 85.56 96 ASP A O 1
ATOM 783 N N . TYR A 1 97 ? -4.423 3.479 11.528 1.00 86.50 97 TYR A N 1
ATOM 784 C CA . TYR A 1 97 ? -5.237 4.580 10.984 1.00 86.50 97 TYR A CA 1
ATOM 785 C C . TYR A 1 97 ? -6.666 4.639 11.541 1.00 86.50 97 TYR A C 1
ATOM 787 O O . TYR A 1 97 ? -7.339 5.650 11.391 1.00 86.50 97 TYR A O 1
ATOM 795 N N . LEU A 1 98 ? -7.146 3.566 12.176 1.00 91.31 98 LEU A N 1
ATOM 796 C CA . LEU A 1 98 ? -8.545 3.422 12.606 1.00 91.31 98 LEU A CA 1
ATOM 797 C C . LEU A 1 98 ? -8.743 3.671 14.110 1.00 91.31 98 LEU A C 1
ATOM 799 O O . LEU A 1 98 ? -9.621 3.072 14.727 1.00 91.31 98 LEU A O 1
ATOM 803 N N . LEU A 1 99 ? -7.913 4.531 14.708 1.00 90.25 99 LEU A N 1
ATOM 804 C CA . LEU A 1 99 ? -7.982 4.860 16.138 1.00 90.25 99 LEU A CA 1
ATOM 805 C C . LEU A 1 99 ? -9.284 5.580 16.507 1.00 90.25 99 LEU A C 1
ATOM 807 O O . LEU A 1 99 ? -9.926 5.188 17.472 1.00 90.25 99 LEU A O 1
ATOM 811 N N . GLU A 1 100 ? -9.721 6.550 15.705 1.00 90.19 100 GLU A N 1
ATOM 812 C CA . GLU A 1 100 ? -10.990 7.256 15.943 1.00 90.19 100 GLU A CA 1
ATOM 813 C C . GLU A 1 100 ? -12.185 6.299 15.828 1.00 90.19 100 GLU A C 1
ATOM 815 O O . GLU A 1 100 ? -13.008 6.208 16.733 1.00 90.19 100 GLU A O 1
ATOM 820 N N . MET A 1 101 ? -12.208 5.465 14.781 1.00 92.00 101 MET A N 1
ATOM 821 C CA . MET A 1 101 ? -13.235 4.428 14.615 1.00 92.00 101 MET A CA 1
ATOM 822 C C . MET A 1 101 ? -13.247 3.429 15.783 1.00 92.00 101 MET A C 1
ATOM 824 O O . MET A 1 101 ? -14.307 2.945 16.174 1.00 92.00 101 MET A O 1
ATOM 828 N N . ARG A 1 102 ? -12.078 3.098 16.349 1.00 93.12 102 ARG A N 1
ATOM 829 C CA . ARG A 1 102 ? -11.972 2.259 17.553 1.00 93.12 102 ARG A CA 1
ATOM 830 C C . ARG A 1 102 ? -12.650 2.935 18.733 1.00 93.12 102 ARG A C 1
ATOM 832 O O . ARG A 1 102 ? -13.367 2.255 19.462 1.00 93.12 102 ARG A O 1
ATOM 839 N N . ASP A 1 103 ? -12.411 4.225 18.922 1.00 92.25 103 ASP A N 1
ATOM 840 C CA . ASP A 1 103 ? -12.952 4.980 20.049 1.00 92.25 103 ASP A CA 1
ATOM 841 C C . ASP A 1 103 ? -14.473 5.094 19.950 1.00 92.25 103 ASP A C 1
ATOM 843 O O . ASP A 1 103 ? -15.171 4.755 20.907 1.00 92.25 103 ASP A O 1
ATOM 847 N N . ASP A 1 104 ? -14.991 5.426 18.768 1.00 93.50 104 ASP A N 1
ATOM 848 C CA . ASP A 1 104 ? -16.432 5.460 18.505 1.00 93.50 104 ASP A CA 1
ATOM 849 C C . ASP A 1 104 ? -17.085 4.085 18.694 1.00 93.50 104 ASP A C 1
ATOM 851 O O . ASP A 1 104 ? -18.143 3.963 19.319 1.00 93.50 104 ASP A O 1
ATOM 855 N N . PHE A 1 105 ? -16.441 3.021 18.206 1.00 92.94 105 PHE A N 1
ATOM 856 C CA . PHE A 1 105 ? -16.949 1.659 18.353 1.00 92.94 105 PHE A CA 1
ATOM 857 C C . PHE A 1 105 ? -16.947 1.200 19.814 1.00 92.94 105 PHE A C 1
ATOM 859 O O . PHE A 1 105 ? -17.926 0.622 20.278 1.00 92.94 105 PHE A O 1
ATOM 866 N N . ASN A 1 106 ? -15.878 1.471 20.563 1.00 92.50 106 ASN A N 1
ATOM 867 C CA . ASN A 1 106 ? -15.807 1.124 21.981 1.00 92.50 106 ASN A CA 1
ATOM 868 C C . ASN A 1 106 ? -16.844 1.900 22.794 1.00 92.50 106 ASN A C 1
ATOM 870 O O . ASN A 1 106 ? -17.524 1.304 23.625 1.00 92.50 106 ASN A O 1
ATOM 874 N N . LYS A 1 107 ? -17.040 3.187 22.493 1.00 92.62 107 LYS A N 1
ATOM 875 C CA . LYS A 1 107 ? -18.097 3.998 23.100 1.00 92.62 107 LYS A CA 1
ATOM 876 C C . LYS A 1 107 ? -19.483 3.414 22.825 1.00 92.62 107 LYS A C 1
ATOM 878 O O . LYS A 1 107 ? -20.298 3.322 23.736 1.00 92.62 107 LYS A O 1
ATOM 883 N N . MET A 1 108 ? -19.747 2.959 21.599 1.00 91.94 108 MET A N 1
ATOM 884 C CA . MET A 1 108 ? -20.992 2.256 21.272 1.00 91.94 108 MET A CA 1
ATOM 885 C C . MET A 1 108 ? -21.173 0.995 22.134 1.00 91.94 108 MET A C 1
ATOM 887 O O . MET A 1 108 ? -22.262 0.777 22.660 1.00 91.94 108 MET A O 1
ATOM 891 N N . LEU A 1 109 ? -20.129 0.177 22.310 1.00 90.38 109 LEU A N 1
ATOM 892 C CA . LEU A 1 109 ? -20.202 -1.017 23.164 1.00 90.38 109 LEU A CA 1
ATOM 893 C C . LEU A 1 109 ? -20.504 -0.669 24.628 1.00 90.38 109 LEU A C 1
ATOM 895 O O . LEU A 1 109 ? -21.308 -1.350 25.264 1.00 90.38 109 LEU A O 1
ATOM 899 N N . GLU A 1 110 ? -19.883 0.388 25.152 1.00 89.06 110 GLU A N 1
ATOM 900 C CA . GLU A 1 110 ? -20.125 0.875 26.512 1.00 89.06 110 GLU A CA 1
ATOM 901 C C . GLU A 1 110 ? -21.571 1.347 26.700 1.00 89.06 110 GLU A C 1
ATOM 903 O O . GLU A 1 110 ? -22.208 1.002 27.695 1.00 89.06 110 GLU A O 1
ATOM 908 N N . GLU A 1 111 ? -22.124 2.092 25.740 1.00 89.75 111 GLU A N 1
ATOM 909 C CA . GLU A 1 111 ? -23.520 2.540 25.799 1.00 89.75 111 GLU A CA 1
ATOM 910 C C . GLU A 1 111 ? -24.508 1.367 25.714 1.00 89.75 111 GLU A C 1
ATOM 912 O O . GLU A 1 111 ? -25.479 1.327 26.471 1.00 89.75 111 GLU A O 1
ATOM 917 N N . LEU A 1 112 ? -24.240 0.358 24.877 1.00 88.88 112 LEU A N 1
ATOM 918 C CA . LEU A 1 112 ? -25.055 -0.864 24.826 1.00 88.88 112 LEU A CA 1
ATOM 919 C C . LEU A 1 112 ? -25.025 -1.632 26.154 1.00 88.88 112 LEU A C 1
ATOM 921 O O . LEU A 1 112 ? -26.062 -2.116 26.613 1.00 88.88 112 LEU A O 1
ATOM 925 N N . GLN A 1 113 ? -23.860 -1.697 26.806 1.00 86.50 113 GLN A N 1
ATOM 926 C CA . GLN A 1 113 ? -23.735 -2.305 28.129 1.00 86.50 113 GLN A CA 1
ATOM 927 C C . GLN A 1 113 ? -24.538 -1.534 29.188 1.00 86.50 113 GLN A C 1
ATOM 929 O O . GLN A 1 113 ? -25.223 -2.155 30.001 1.00 86.50 113 GLN A O 1
ATOM 934 N N . LYS A 1 114 ? -24.505 -0.193 29.167 1.00 87.19 114 LYS A N 1
ATOM 935 C CA . LYS A 1 114 ? -25.309 0.651 30.074 1.00 87.19 114 LYS A CA 1
ATOM 936 C C . LYS A 1 114 ? -26.812 0.452 29.881 1.00 87.19 114 LYS A C 1
ATOM 938 O O . LYS A 1 114 ? -27.560 0.520 30.850 1.00 87.19 114 LYS A O 1
ATOM 943 N N . GLN A 1 115 ? -27.248 0.169 28.655 1.00 88.62 115 GLN A N 1
ATOM 944 C CA . GLN A 1 115 ? -28.643 -0.144 28.329 1.00 88.62 115 GLN A CA 1
ATOM 945 C C . GLN A 1 115 ? -29.066 -1.568 28.737 1.00 88.62 115 GLN A C 1
ATOM 947 O O . GLN A 1 115 ? -30.197 -1.973 28.480 1.00 88.62 115 GLN A O 1
ATOM 952 N N . GLY A 1 116 ? -28.186 -2.330 29.395 1.00 79.88 116 GLY A N 1
ATOM 953 C CA . GLY A 1 116 ? -28.489 -3.665 29.906 1.00 79.88 116 GLY A CA 1
ATOM 954 C C . GLY A 1 116 ? -28.334 -4.782 28.875 1.00 79.88 116 GLY A C 1
ATOM 955 O O . GLY A 1 116 ? -28.699 -5.918 29.171 1.00 79.88 116 GLY A O 1
ATOM 956 N N . VAL A 1 117 ? -27.776 -4.501 27.690 1.00 80.69 117 VAL A N 1
ATOM 957 C CA . VAL A 1 117 ? -27.406 -5.542 26.724 1.00 80.69 117 VAL A CA 1
ATOM 958 C C . VAL A 1 117 ? -26.015 -6.063 27.107 1.00 80.69 117 VAL A C 1
ATOM 960 O O . VAL A 1 117 ? -25.044 -5.306 27.039 1.00 80.69 117 VAL A O 1
ATOM 963 N N . PRO A 1 118 ? -25.864 -7.334 27.523 1.00 73.31 118 PRO A N 1
ATOM 964 C CA . PRO A 1 118 ? -24.575 -7.878 27.939 1.00 73.31 118 PRO A CA 1
ATOM 965 C C . PRO A 1 118 ? -23.694 -8.158 26.714 1.00 73.31 118 PRO A C 1
ATOM 967 O O . PRO A 1 118 ? -23.556 -9.291 26.267 1.00 73.31 118 PRO A O 1
ATOM 970 N N . VAL A 1 119 ? -23.110 -7.101 26.149 1.00 76.81 119 VAL A N 1
ATOM 971 C CA . VAL A 1 119 ? -22.226 -7.184 24.977 1.00 76.81 119 VAL A CA 1
ATOM 972 C C . VAL A 1 119 ? -20.765 -7.332 25.396 1.00 76.81 119 VAL A C 1
ATOM 974 O O . VAL A 1 119 ? -19.991 -7.984 24.701 1.00 76.81 119 VAL A O 1
ATOM 977 N N . ILE A 1 120 ? -20.370 -6.752 26.532 1.00 76.06 120 ILE A N 1
ATOM 978 C CA . ILE A 1 120 ? -18.974 -6.733 26.977 1.00 76.06 120 ILE A CA 1
ATOM 979 C C . ILE A 1 120 ? -18.696 -7.893 27.938 1.00 76.06 120 ILE A C 1
ATOM 981 O O . ILE A 1 120 ? -19.364 -8.059 28.960 1.00 76.06 120 ILE A O 1
ATOM 985 N N . LYS A 1 121 ? -17.662 -8.683 27.636 1.00 76.00 121 LYS A N 1
ATOM 986 C CA . LYS A 1 121 ? -17.146 -9.712 28.542 1.00 76.00 121 LYS A CA 1
ATOM 987 C C . LYS A 1 121 ? -16.537 -9.033 29.779 1.00 76.00 121 LYS A C 1
ATOM 989 O O . LYS A 1 121 ? -15.674 -8.173 29.590 1.00 76.00 121 LYS A O 1
ATOM 994 N N . PRO A 1 122 ? -16.912 -9.420 31.015 1.00 63.16 122 PRO A N 1
ATOM 995 C CA . PRO A 1 122 ? -16.303 -8.879 32.228 1.00 63.16 122 PRO A CA 1
ATOM 996 C C . PRO A 1 122 ? -14.778 -8.987 32.154 1.00 63.16 122 PRO A C 1
ATOM 998 O O . PRO A 1 122 ? -14.246 -10.036 31.770 1.00 63.16 122 PRO A O 1
ATOM 1001 N N . ALA A 1 123 ? -14.086 -7.888 32.455 1.00 57.06 123 ALA A N 1
ATOM 1002 C CA . ALA A 1 123 ? -12.633 -7.826 32.398 1.00 57.06 123 ALA A CA 1
ATOM 1003 C C . ALA A 1 123 ? -12.031 -8.842 33.382 1.00 57.06 123 ALA A C 1
ATOM 1005 O O . ALA A 1 123 ? -12.273 -8.775 34.584 1.00 57.06 123 ALA A O 1
ATOM 1006 N N . ASP A 1 124 ? -11.264 -9.796 32.854 1.00 53.59 124 ASP A N 1
ATOM 1007 C CA . ASP A 1 124 ? -10.432 -10.690 33.654 1.00 53.59 124 ASP A CA 1
ATOM 1008 C C . ASP A 1 124 ? -9.075 -9.991 33.880 1.00 53.59 124 ASP A C 1
ATOM 1010 O O . ASP A 1 124 ? -8.334 -9.792 32.902 1.00 53.59 124 ASP A O 1
ATOM 1014 N N . PRO A 1 125 ? -8.733 -9.601 35.125 1.00 49.59 125 PRO A N 1
ATOM 1015 C CA . PRO A 1 125 ? -7.519 -8.842 35.431 1.00 49.59 125 PRO A CA 1
ATOM 1016 C C . PRO A 1 125 ? -6.225 -9.562 35.009 1.00 49.59 125 PRO A C 1
ATOM 1018 O O . PRO A 1 125 ? -5.207 -8.912 34.779 1.00 49.59 125 PRO A O 1
ATOM 1021 N N . ALA A 1 126 ? -6.249 -10.886 34.811 1.00 53.91 126 ALA A N 1
ATOM 1022 C CA . ALA A 1 126 ? -5.087 -11.651 34.356 1.00 53.91 126 ALA A CA 1
ATOM 1023 C C . ALA A 1 126 ? -4.712 -11.415 32.875 1.00 53.91 126 ALA A C 1
ATOM 1025 O O . ALA A 1 126 ? -3.593 -11.732 32.460 1.00 53.91 126 ALA A O 1
ATOM 1026 N N . GLN A 1 127 ? -5.624 -10.884 32.051 1.00 55.00 127 GLN A N 1
ATOM 1027 C CA . GLN A 1 127 ? -5.390 -10.683 30.612 1.00 55.00 127 GLN A CA 1
ATOM 1028 C C . GLN A 1 127 ? -5.092 -9.228 30.236 1.00 55.00 127 GLN A C 1
ATOM 1030 O O . GLN A 1 127 ? -4.355 -8.988 29.280 1.00 55.00 127 GLN A O 1
ATOM 1035 N N . GLU A 1 128 ? -5.537 -8.262 31.039 1.00 53.41 128 GLU A N 1
ATOM 1036 C CA . GLU A 1 128 ? -5.186 -6.844 30.885 1.00 53.41 128 GLU A CA 1
ATOM 1037 C C . GLU A 1 128 ? -3.670 -6.599 30.953 1.00 53.41 128 GLU A C 1
ATOM 1039 O O . GLU A 1 128 ? -3.131 -5.756 30.236 1.00 53.41 128 GLU A O 1
ATOM 1044 N N . GLN A 1 129 ? -2.970 -7.417 31.741 1.00 52.41 129 GLN A N 1
ATOM 1045 C CA . GLN A 1 129 ? -1.518 -7.379 31.895 1.00 52.41 129 GLN A CA 1
ATOM 1046 C C . GLN A 1 129 ? -0.758 -8.003 30.707 1.00 52.41 129 GLN A C 1
ATOM 1048 O O . GLN A 1 129 ? 0.412 -7.686 30.502 1.00 52.41 129 GLN A O 1
ATOM 1053 N N . LYS A 1 130 ? -1.412 -8.850 29.894 1.00 52.44 130 LYS A N 1
ATOM 1054 C CA . LYS A 1 130 ? -0.853 -9.402 28.641 1.00 52.44 130 LYS A CA 1
ATOM 1055 C C . LYS A 1 130 ? -1.037 -8.469 27.445 1.00 52.44 130 LYS A C 1
ATOM 1057 O O . LYS A 1 130 ? -0.182 -8.453 26.565 1.00 52.44 130 LYS A O 1
ATOM 1062 N N . ASP A 1 131 ? -2.126 -7.702 27.430 1.00 51.09 131 ASP A N 1
ATOM 1063 C CA . ASP A 1 131 ? -2.441 -6.739 26.367 1.00 51.09 131 ASP A CA 1
ATOM 1064 C C . ASP A 1 131 ? -1.796 -5.358 26.594 1.00 51.09 131 ASP A C 1
ATOM 1066 O O . ASP A 1 131 ? -1.893 -4.476 25.737 1.00 51.09 131 ASP A O 1
ATOM 1070 N N . ALA A 1 132 ? -1.137 -5.154 27.739 1.00 49.09 132 ALA A N 1
ATOM 1071 C CA . ALA A 1 132 ? -0.355 -3.958 28.011 1.00 49.09 132 ALA A CA 1
ATOM 1072 C C . ALA A 1 132 ? 0.836 -3.871 27.034 1.00 49.09 132 ALA A C 1
ATOM 1074 O O . ALA A 1 132 ? 1.540 -4.866 26.827 1.00 49.09 132 ALA A O 1
ATOM 1075 N N . PRO A 1 133 ? 1.099 -2.700 26.424 1.00 46.34 133 PRO A N 1
ATOM 1076 C CA . PRO A 1 133 ? 2.211 -2.544 25.500 1.00 46.34 133 PRO A CA 1
ATOM 1077 C C . PRO A 1 133 ? 3.515 -2.883 26.226 1.00 46.34 133 PRO A C 1
ATOM 1079 O O . PRO A 1 133 ? 3.884 -2.244 27.214 1.00 46.34 133 PRO A O 1
ATOM 1082 N N . ARG A 1 134 ? 4.212 -3.915 25.738 1.00 52.75 134 ARG A N 1
ATOM 1083 C CA . ARG A 1 134 ? 5.550 -4.282 26.204 1.00 52.75 134 ARG A CA 1
ATOM 1084 C C . ARG A 1 134 ? 6.446 -3.071 25.951 1.00 52.75 134 ARG A C 1
ATOM 1086 O O . ARG A 1 134 ? 6.770 -2.789 24.801 1.00 52.75 134 ARG A O 1
ATOM 1093 N N . LYS A 1 135 ? 6.781 -2.324 27.009 1.00 43.06 135 LYS A N 1
ATOM 1094 C CA . LYS A 1 135 ? 7.733 -1.211 26.949 1.00 43.06 135 LYS A CA 1
ATOM 1095 C C . LYS A 1 135 ? 9.051 -1.770 26.416 1.00 43.06 135 LYS A C 1
ATOM 1097 O O . LYS A 1 135 ? 9.753 -2.480 27.130 1.00 43.06 135 LYS A O 1
ATOM 1102 N N . THR A 1 136 ? 9.333 -1.524 25.143 1.00 44.75 136 THR A N 1
ATOM 1103 C CA . THR A 1 136 ? 10.666 -1.719 24.576 1.00 44.75 136 THR A CA 1
ATOM 1104 C C . THR A 1 136 ? 11.535 -0.634 25.197 1.00 44.75 136 THR A C 1
ATOM 1106 O O . THR A 1 136 ? 11.337 0.544 24.901 1.00 44.75 136 THR A O 1
ATOM 1109 N N . ALA A 1 137 ? 12.366 -1.043 26.154 1.00 35.59 137 ALA A N 1
ATOM 1110 C CA . ALA A 1 137 ? 13.509 -0.270 26.621 1.00 35.59 137 ALA A CA 1
ATOM 1111 C C . ALA A 1 137 ? 14.583 -0.225 25.529 1.00 35.59 137 ALA A C 1
ATOM 1113 O O . ALA A 1 137 ? 14.637 -1.198 24.735 1.00 35.59 137 ALA A O 1
#

Sequence (137 aa):
MCIAGYLALFFVVFFNLLFAWKMWTEGPTDPARQFLETVQTHLPVLICLLLLVPIMAWDTIRFTHRLVGPLVRFRKTMQAMAQGEPVRPIKLRDGDYLLEMRDDFNKMLEELQKQGVPVIKPADPAQEQKDAPRKTA

Foldseek 3Di:
DVVVVVLVVVLVVVLVVLLVVQCVPVPDDDSVVSSVVSCVVCVVVSVVCVPPVVVVVVVVVVLCVLAVVQVVVVVVLVVCVVVLHAHAQDDHDPPRPCPVVSVVVSVVQVVCVVVVRRNHDPDDVVCVVVPPPPPDD

pLDDT: mean 83.41, std 13.2, range [35.59, 94.19]